Protein AF-A0A2M6WWD6-F1 (afdb_monomer_lite)

Foldseek 3Di:
DVVVVVVVVVVVVVCCCVVVVVVVVVVVVVPPPPPLPVQLQPLVSPSFLEPVSLVVLVVCQVVVNDDPSQVSVVPRGRHPVSSVSSVVRHGD

Sequence (92 aa):
MKSTFMSLLIGILLIALVGFGSYYIIKRYKISADISTATKGDINGDGKVDALDLNAVLSDISSGKYDKKADLNGDGKVDTLDLNYIISSWSQ

Radius of gyration: 26.24 Å; chains: 1; bounding box: 55×20×72 Å

Organism: NCBI:txid1974513

InterPro domains:
  IPR002105 Dockerin type I repeat [PF00404] (40-87)
  IPR016134 Dockerin domain [PS51766] (36-92)
  IPR018247 EF-Hand 1, calcium-binding site [PS00018] (42-54)
  IPR018247 EF-Hand 1, calcium-binding site [PS00018] (71-83)
  IPR036439 Dockerin domain superfamily [G3DSA:1.10.1330.10] (35-92)
  IPR036439 Dockerin domain superfamily [SSF63446] (38-88)

Secondary structure (DSSP, 8-state):
-HHHHHHHHHHHHHHHHHHHHHHHHHHH----S------TT--SSSS-BSHHHHHHHHHHHHHT---TTT--SSSS--STTTHHHHHHT-B-

pLDDT: mean 85.7, std 13.1, range [52.41, 97.94]

Structure (mmCIF, N/CA/C/O backbone):
data_AF-A0A2M6WWD6-F1
#
_entry.id   AF-A0A2M6WWD6-F1
#
loop_
_atom_site.group_PDB
_atom_site.id
_atom_site.type_symbol
_atom_site.label_atom_id
_atom_site.label_alt_id
_atom_site.label_comp_id
_atom_site.label_asym_id
_atom_site.label_entity_id
_atom_site.label_seq_id
_atom_site.pdbx_PDB_ins_code
_atom_site.Cartn_x
_atom_site.Cartn_y
_atom_site.Cartn_z
_atom_site.occupancy
_atom_site.B_iso_or_equiv
_atom_site.auth_seq_id
_atom_site.auth_comp_id
_atom_site.auth_asym_id
_atom_site.auth_atom_id
_atom_site.pdbx_PDB_model_num
ATOM 1 N N . MET A 1 1 ? 41.357 -4.696 -54.981 1.00 62.00 1 MET A N 1
ATOM 2 C CA . MET A 1 1 ? 39.875 -4.749 -54.953 1.00 62.00 1 MET A CA 1
ATOM 3 C C . MET A 1 1 ? 39.319 -5.713 -53.907 1.00 62.00 1 MET A C 1
ATOM 5 O O . MET A 1 1 ? 38.440 -5.306 -53.166 1.00 62.00 1 MET A O 1
ATOM 9 N N . LYS A 1 2 ? 39.820 -6.956 -53.788 1.00 68.62 2 LYS A N 1
ATOM 10 C CA . LYS A 1 2 ? 39.308 -7.923 -52.791 1.00 68.62 2 LYS A CA 1
ATOM 11 C C . LYS A 1 2 ? 39.600 -7.537 -51.326 1.00 68.62 2 LYS A C 1
ATOM 13 O O . LYS A 1 2 ? 38.754 -7.753 -50.470 1.00 68.62 2 LYS A O 1
ATOM 18 N N . SER A 1 3 ? 40.753 -6.927 -51.039 1.00 69.19 3 SER A N 1
ATOM 19 C CA . SER A 1 3 ? 41.158 -6.540 -49.675 1.00 69.19 3 SER A CA 1
ATOM 20 C C . SER A 1 3 ? 40.390 -5.336 -49.119 1.00 69.19 3 SER A C 1
ATOM 22 O O . SER A 1 3 ? 39.976 -5.371 -47.968 1.00 69.19 3 SER A O 1
ATOM 24 N N . THR A 1 4 ? 40.132 -4.314 -49.941 1.00 83.31 4 THR A N 1
ATOM 25 C CA . THR A 1 4 ? 39.337 -3.130 -49.566 1.00 83.31 4 THR A CA 1
ATOM 26 C C . THR A 1 4 ? 37.860 -3.453 -49.343 1.00 83.31 4 THR A C 1
ATOM 28 O O . THR A 1 4 ? 37.218 -2.871 -48.473 1.00 83.31 4 THR A O 1
ATOM 31 N N . PHE A 1 5 ? 37.320 -4.411 -50.099 1.00 83.69 5 PHE A N 1
ATOM 32 C CA . PHE A 1 5 ? 35.966 -4.920 -49.884 1.00 83.69 5 PHE A CA 1
ATOM 33 C C . PHE A 1 5 ? 35.855 -5.703 -48.565 1.00 83.69 5 PHE A C 1
ATOM 35 O O . PHE A 1 5 ? 34.921 -5.487 -47.797 1.00 83.69 5 PHE A O 1
ATOM 42 N N . MET A 1 6 ? 36.842 -6.553 -48.258 1.00 83.75 6 MET A N 1
ATOM 43 C CA . MET A 1 6 ? 36.876 -7.304 -46.997 1.00 83.75 6 MET A CA 1
ATOM 44 C C . MET A 1 6 ? 37.035 -6.395 -45.774 1.00 83.75 6 MET A C 1
ATOM 46 O O . MET A 1 6 ? 36.350 -6.600 -44.775 1.00 83.75 6 MET A O 1
ATOM 50 N N . SER A 1 7 ? 37.870 -5.354 -45.847 1.00 82.31 7 SER A N 1
ATOM 51 C CA . SER A 1 7 ? 38.020 -4.397 -44.744 1.00 82.31 7 SER A CA 1
ATOM 52 C C . SER A 1 7 ? 36.751 -3.572 -44.496 1.00 82.31 7 SER A C 1
ATOM 54 O O . SER A 1 7 ? 36.420 -3.300 -43.344 1.00 82.31 7 SER A O 1
ATOM 56 N N . LEU A 1 8 ? 36.005 -3.221 -45.552 1.00 86.06 8 LEU A N 1
ATOM 57 C CA . LEU A 1 8 ? 34.710 -2.541 -45.430 1.00 86.06 8 LEU A CA 1
ATOM 58 C C . LEU A 1 8 ? 33.657 -3.446 -44.769 1.00 86.06 8 LEU A C 1
ATOM 60 O O . LEU A 1 8 ? 32.937 -3.004 -43.875 1.00 86.06 8 LEU A O 1
ATOM 64 N N . LEU A 1 9 ? 33.601 -4.719 -45.172 1.00 86.81 9 LEU A N 1
ATOM 65 C CA . LEU A 1 9 ? 32.664 -5.697 -44.618 1.00 86.81 9 LEU A CA 1
ATOM 66 C C . LEU A 1 9 ? 32.920 -5.949 -43.125 1.00 86.81 9 LEU A C 1
ATOM 68 O O . LEU A 1 9 ? 31.979 -5.960 -42.334 1.00 86.81 9 LEU A O 1
ATOM 72 N N . ILE A 1 10 ? 34.190 -6.085 -42.733 1.00 86.06 10 ILE A N 1
ATOM 73 C CA . ILE A 1 10 ? 34.592 -6.236 -41.327 1.00 86.06 10 ILE A CA 1
ATOM 74 C C . ILE A 1 10 ? 34.199 -4.991 -40.520 1.00 86.06 10 ILE A C 1
ATOM 76 O O . ILE A 1 10 ? 33.642 -5.124 -39.434 1.00 86.06 10 ILE A O 1
ATOM 80 N N . GLY A 1 11 ? 34.416 -3.787 -41.061 1.00 84.38 11 GLY A N 1
ATOM 81 C CA . GLY A 1 11 ? 34.021 -2.538 -40.404 1.00 84.38 11 GLY A CA 1
ATOM 82 C C . GLY A 1 11 ? 32.515 -2.452 -40.130 1.00 84.38 11 GLY A C 1
ATOM 83 O O . GLY A 1 11 ? 32.108 -2.134 -39.014 1.00 84.38 11 GLY A O 1
ATOM 84 N N . ILE A 1 12 ? 31.681 -2.808 -41.112 1.00 85.44 12 ILE A N 1
ATOM 85 C CA . ILE A 1 12 ? 30.216 -2.836 -40.960 1.00 85.44 12 ILE A CA 1
ATOM 86 C C . ILE A 1 12 ? 29.793 -3.874 -39.914 1.00 85.44 12 ILE A C 1
ATOM 88 O O . ILE A 1 12 ? 28.919 -3.600 -39.092 1.00 85.44 12 ILE A O 1
ATOM 92 N N . LEU A 1 13 ? 30.432 -5.046 -39.906 1.00 85.12 13 LEU A N 1
ATOM 93 C CA . LEU A 1 13 ? 30.108 -6.122 -38.970 1.00 85.12 13 LEU A CA 1
ATOM 94 C C . LEU A 1 13 ? 30.468 -5.754 -37.522 1.00 85.12 13 LEU A C 1
ATOM 96 O O . LEU A 1 13 ? 29.712 -6.070 -36.606 1.00 85.12 13 LEU A O 1
ATOM 100 N N . LEU A 1 14 ? 31.574 -5.031 -37.315 1.00 84.12 14 LEU A N 1
ATOM 101 C CA . LEU A 1 14 ? 3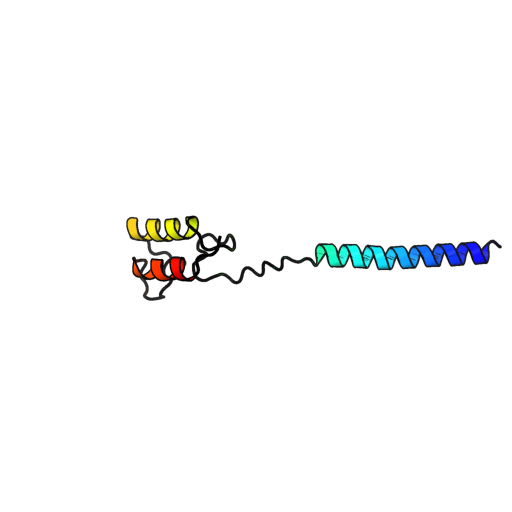1.970 -4.513 -36.002 1.00 84.12 14 LEU A CA 1
ATOM 102 C C . LEU A 1 14 ? 31.006 -3.432 -35.497 1.00 84.12 14 LEU A C 1
ATOM 104 O O . LEU A 1 14 ? 30.594 -3.477 -34.338 1.00 84.12 14 LEU A O 1
ATOM 108 N N . ILE A 1 15 ? 30.591 -2.503 -36.364 1.00 83.50 15 ILE A N 1
ATOM 109 C CA . ILE A 1 15 ? 29.591 -1.479 -36.020 1.00 83.50 15 ILE A CA 1
ATOM 110 C C . ILE A 1 15 ? 28.247 -2.135 -35.687 1.00 83.50 15 ILE A C 1
ATOM 112 O O . ILE A 1 15 ? 27.608 -1.756 -34.707 1.00 83.50 15 ILE A O 1
ATOM 116 N N . ALA A 1 16 ? 27.836 -3.147 -36.456 1.00 83.62 16 ALA A N 1
ATOM 117 C CA . ALA A 1 16 ? 26.622 -3.901 -36.182 1.00 83.62 16 ALA A CA 1
ATOM 118 C C . ALA A 1 16 ? 26.714 -4.636 -34.838 1.00 83.62 16 ALA A C 1
ATOM 120 O O . ALA A 1 16 ? 25.791 -4.524 -34.042 1.00 83.62 16 ALA A O 1
ATOM 121 N N . LEU A 1 17 ? 27.827 -5.313 -34.536 1.00 83.12 17 LEU A N 1
ATOM 122 C CA . LEU A 1 17 ? 28.017 -6.040 -33.276 1.00 83.12 17 LEU A CA 1
ATOM 123 C C . LEU A 1 17 ? 27.963 -5.107 -32.056 1.00 83.12 17 LEU A C 1
ATOM 125 O O . LEU A 1 17 ? 27.256 -5.396 -31.091 1.00 83.12 17 LEU A O 1
ATOM 129 N N . VAL A 1 18 ? 28.668 -3.972 -32.111 1.00 82.94 18 VAL A N 1
ATOM 130 C CA . VAL A 1 18 ? 28.684 -2.984 -31.021 1.00 82.94 18 VAL A CA 1
ATOM 131 C C . VAL A 1 18 ? 27.329 -2.286 -30.909 1.00 82.94 18 VAL A 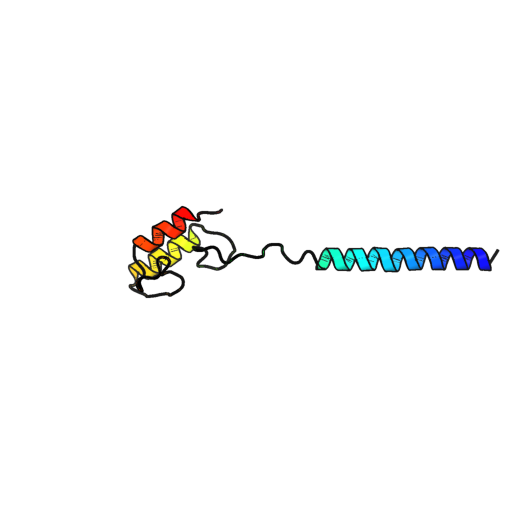C 1
ATOM 133 O O . VAL A 1 18 ? 26.793 -2.169 -29.809 1.00 82.94 18 VAL A O 1
ATOM 136 N N . GLY A 1 19 ? 26.734 -1.871 -32.029 1.00 81.94 19 GLY A N 1
ATOM 137 C CA . GLY A 1 19 ? 25.455 -1.162 -32.068 1.00 81.94 19 GLY A CA 1
ATOM 138 C C . GLY A 1 19 ? 24.273 -2.025 -31.626 1.00 81.94 19 GLY A C 1
ATOM 139 O O . GLY A 1 19 ? 23.524 -1.622 -30.737 1.00 81.94 19 GLY A O 1
ATOM 140 N N . PHE A 1 20 ? 24.131 -3.237 -32.176 1.00 82.94 20 PHE A N 1
ATOM 141 C CA . PHE A 1 20 ? 23.108 -4.190 -31.737 1.00 82.94 20 PHE A CA 1
ATOM 142 C C . PHE A 1 20 ? 23.363 -4.659 -30.307 1.00 82.94 20 PHE A C 1
ATOM 144 O O . PHE A 1 20 ? 22.424 -4.683 -29.518 1.00 82.94 20 PHE A O 1
ATOM 151 N N . GLY A 1 21 ? 24.606 -4.993 -29.946 1.00 77.44 21 GLY A N 1
ATOM 152 C CA . GLY A 1 21 ? 24.946 -5.411 -28.585 1.00 77.44 21 GLY A CA 1
ATOM 153 C C . GLY A 1 21 ? 24.540 -4.357 -27.556 1.00 77.44 21 GLY A C 1
ATOM 154 O O . GLY A 1 21 ? 23.781 -4.653 -26.636 1.00 77.44 21 GLY A O 1
ATOM 155 N N . SER A 1 22 ? 24.941 -3.103 -27.776 1.00 78.12 22 SER A N 1
ATOM 156 C CA . SER A 1 22 ? 24.594 -1.970 -26.907 1.00 78.12 22 SER A CA 1
ATOM 157 C C . SER A 1 22 ? 23.087 -1.695 -26.889 1.00 78.12 22 SER A C 1
ATOM 159 O O . SER A 1 22 ? 22.519 -1.468 -25.825 1.00 78.12 22 SER A O 1
ATOM 161 N N . TYR A 1 23 ? 22.411 -1.774 -28.040 1.00 82.12 23 TYR A N 1
ATOM 162 C CA . TYR A 1 23 ? 20.957 -1.613 -28.141 1.00 82.12 23 TYR A CA 1
ATOM 163 C C . TYR A 1 23 ? 20.191 -2.687 -27.351 1.00 82.12 23 TYR A C 1
ATOM 165 O O . TYR A 1 23 ? 19.263 -2.367 -26.606 1.00 82.12 23 TYR A O 1
ATOM 173 N N . TYR A 1 24 ? 20.590 -3.957 -27.469 1.00 80.75 24 TYR A N 1
ATOM 174 C CA . TYR A 1 24 ? 19.971 -5.069 -26.742 1.00 80.75 24 TYR A CA 1
ATOM 175 C C . TYR A 1 24 ? 20.261 -5.019 -25.241 1.00 80.75 24 TYR A C 1
ATOM 177 O O . TYR A 1 24 ? 19.372 -5.333 -24.446 1.00 80.75 24 TYR A O 1
ATOM 185 N N . ILE A 1 25 ? 21.461 -4.578 -24.855 1.00 74.81 25 ILE A N 1
ATOM 186 C CA . ILE A 1 25 ? 21.819 -4.310 -23.461 1.00 74.81 25 ILE A CA 1
ATOM 187 C C . ILE A 1 25 ? 20.919 -3.191 -22.923 1.00 74.81 25 ILE A C 1
ATOM 189 O O . ILE A 1 25 ? 20.144 -3.448 -22.013 1.00 74.81 25 ILE A O 1
ATOM 193 N N . ILE A 1 26 ? 20.885 -2.000 -23.525 1.00 70.44 26 ILE A N 1
ATOM 194 C CA . ILE A 1 26 ? 20.074 -0.866 -23.033 1.00 70.44 26 ILE A CA 1
ATOM 195 C C . ILE A 1 26 ? 18.573 -1.199 -23.001 1.00 70.44 26 ILE A C 1
ATOM 197 O O . ILE A 1 26 ? 17.876 -0.813 -22.066 1.00 70.44 26 ILE A O 1
ATOM 201 N N . LYS A 1 27 ? 18.053 -1.962 -23.971 1.00 73.19 27 LYS A N 1
ATOM 202 C CA . LYS A 1 27 ? 16.644 -2.391 -23.977 1.00 73.19 27 LYS A CA 1
ATOM 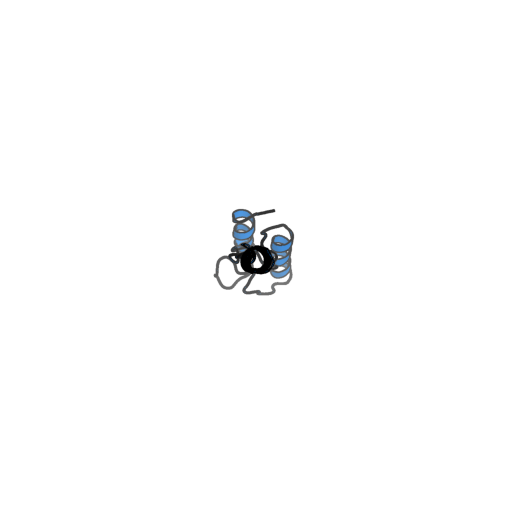203 C C . LYS A 1 27 ? 16.312 -3.368 -22.841 1.00 73.19 27 LYS A C 1
ATOM 205 O O . LYS A 1 27 ? 15.193 -3.321 -22.344 1.00 73.19 27 LYS A O 1
ATOM 210 N N . ARG A 1 28 ? 17.253 -4.227 -22.421 1.00 65.56 28 ARG A N 1
ATOM 211 C CA . ARG A 1 28 ? 17.094 -5.097 -21.236 1.00 65.56 28 ARG A CA 1
ATOM 212 C C . ARG A 1 28 ? 17.394 -4.379 -19.919 1.00 65.56 28 ARG A C 1
ATOM 214 O O . ARG A 1 28 ? 16.769 -4.694 -18.917 1.00 65.56 2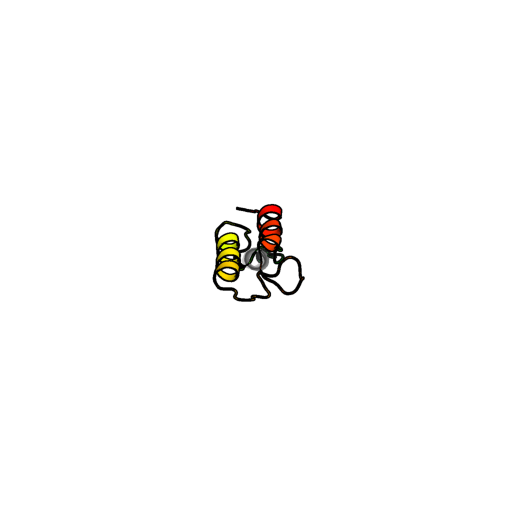8 ARG A O 1
ATOM 221 N N . TYR A 1 29 ? 18.307 -3.408 -19.941 1.00 58.19 29 TYR A N 1
ATOM 222 C CA . TYR A 1 29 ? 18.647 -2.521 -18.826 1.00 58.19 29 TYR A CA 1
ATOM 223 C C . TYR A 1 29 ? 17.725 -1.299 -18.711 1.00 58.19 29 TYR A C 1
ATOM 225 O O . TYR A 1 29 ? 17.894 -0.509 -17.786 1.00 58.19 29 TYR A O 1
ATOM 233 N N . LYS A 1 30 ? 16.646 -1.217 -19.509 1.00 54.03 30 LYS A N 1
ATOM 234 C CA . LYS A 1 30 ? 15.345 -0.725 -19.021 1.00 54.03 30 LYS A CA 1
ATOM 235 C C . LYS A 1 30 ? 14.837 -1.680 -17.932 1.00 54.03 30 LYS A C 1
ATOM 237 O O . LYS A 1 30 ? 13.761 -2.259 -18.027 1.00 54.03 30 LYS A O 1
ATOM 242 N N . ILE A 1 31 ? 15.669 -1.875 -16.917 1.00 57.00 31 ILE A N 1
ATOM 243 C CA . ILE A 1 31 ? 15.297 -2.328 -15.600 1.00 57.00 31 ILE A CA 1
ATOM 244 C C . ILE A 1 31 ? 14.375 -1.222 -15.128 1.00 57.00 31 ILE A C 1
ATOM 246 O O . ILE A 1 31 ? 14.817 -0.117 -14.822 1.00 57.00 31 ILE A O 1
ATOM 250 N N . SER A 1 32 ? 13.088 -1.495 -15.299 1.00 58.53 32 SER A N 1
ATOM 251 C CA . SER A 1 32 ? 11.999 -1.090 -14.435 1.00 58.53 32 SER A CA 1
ATOM 252 C C . SER A 1 32 ? 12.416 -0.003 -13.454 1.00 58.53 32 SER A C 1
ATOM 254 O O . SER A 1 32 ? 12.805 -0.279 -12.326 1.00 58.53 32 SER A O 1
ATOM 256 N N . ALA A 1 33 ? 12.323 1.246 -13.899 1.00 52.41 33 ALA A N 1
ATOM 257 C CA . ALA A 1 33 ? 12.284 2.379 -12.991 1.00 52.41 33 ALA A CA 1
ATOM 258 C C . ALA A 1 33 ? 10.971 2.403 -12.182 1.00 52.41 33 ALA A C 1
ATOM 260 O O . ALA A 1 33 ? 10.722 3.377 -11.494 1.00 52.41 33 ALA A O 1
ATOM 261 N N . ASP A 1 34 ? 10.186 1.320 -12.182 1.00 56.09 34 ASP A N 1
ATOM 262 C CA . ASP A 1 34 ? 9.537 0.856 -10.959 1.00 56.09 34 ASP A CA 1
ATOM 263 C C . ASP A 1 34 ? 10.604 0.266 -10.030 1.00 56.09 34 ASP A C 1
ATOM 265 O O . ASP A 1 34 ? 10.611 -0.916 -9.681 1.00 56.09 34 ASP A O 1
ATOM 269 N N . ILE A 1 35 ? 11.500 1.129 -9.551 1.00 55.84 35 ILE A N 1
ATOM 270 C CA . ILE A 1 35 ? 11.835 1.025 -8.140 1.00 55.84 35 ILE A CA 1
ATOM 271 C C . ILE A 1 35 ? 10.514 1.411 -7.476 1.00 55.84 35 ILE A C 1
ATOM 273 O O . ILE A 1 35 ? 10.288 2.590 -7.217 1.00 55.84 35 ILE A O 1
ATOM 277 N N . SER A 1 36 ? 9.604 0.441 -7.315 1.00 56.16 36 SER A N 1
ATOM 278 C CA . SER A 1 36 ? 8.468 0.587 -6.417 1.00 56.16 36 SER A CA 1
ATOM 279 C C . SER A 1 36 ? 9.112 0.784 -5.056 1.00 56.16 36 SER A C 1
ATOM 281 O O . SER A 1 36 ? 9.517 -0.154 -4.365 1.00 56.16 36 SER A O 1
ATOM 283 N N . THR A 1 37 ? 9.388 2.044 -4.736 1.00 57.94 37 THR A N 1
ATOM 284 C CA . THR A 1 37 ? 9.628 2.452 -3.372 1.00 57.94 37 THR A CA 1
ATOM 285 C C . THR A 1 37 ? 8.356 2.026 -2.686 1.00 57.94 37 THR A C 1
ATOM 287 O O . THR A 1 37 ? 7.323 2.612 -2.997 1.00 57.94 37 THR A O 1
ATOM 290 N N . ALA A 1 38 ? 8.426 0.961 -1.879 1.00 64.25 38 ALA A N 1
ATOM 291 C CA . ALA A 1 38 ? 7.287 0.443 -1.138 1.00 64.25 38 ALA A CA 1
ATOM 292 C C . ALA A 1 38 ? 6.598 1.640 -0.483 1.00 64.25 38 ALA A C 1
ATOM 294 O O . ALA A 1 38 ? 7.122 2.229 0.470 1.00 64.25 38 ALA A O 1
ATOM 295 N N . THR A 1 39 ? 5.516 2.095 -1.110 1.00 80.38 39 THR A N 1
ATOM 296 C CA . THR A 1 39 ? 4.904 3.357 -0.733 1.00 80.38 39 THR A CA 1
ATOM 297 C C . THR A 1 39 ? 4.123 3.029 0.508 1.00 80.38 39 THR A C 1
ATOM 299 O O . THR A 1 39 ? 3.433 2.016 0.575 1.00 80.38 39 THR A O 1
ATOM 302 N N . LYS A 1 40 ? 4.289 3.834 1.551 1.00 87.12 40 LYS A N 1
ATOM 303 C CA . LYS A 1 40 ? 3.541 3.613 2.778 1.00 87.12 40 LYS A CA 1
ATOM 304 C C . LYS A 1 40 ? 2.049 3.727 2.446 1.00 87.12 40 LYS A C 1
ATOM 306 O O . LYS A 1 40 ? 1.588 4.822 2.126 1.00 87.12 40 LYS A O 1
ATOM 311 N N . GLY A 1 41 ? 1.347 2.597 2.495 1.00 92.06 41 GLY A N 1
ATOM 312 C CA . GLY A 1 41 ? -0.041 2.462 2.056 1.00 92.06 41 GLY A CA 1
ATOM 313 C C . GLY A 1 41 ? -0.265 1.549 0.843 1.00 92.06 41 GLY A C 1
ATOM 314 O O . GLY A 1 41 ? -1.411 1.217 0.594 1.00 92.06 41 GLY A O 1
ATOM 315 N N . ASP A 1 42 ? 0.782 1.105 0.141 1.00 94.31 42 ASP A N 1
ATOM 316 C CA . ASP A 1 42 ? 0.709 0.044 -0.879 1.00 94.31 42 ASP A CA 1
ATOM 317 C C . ASP A 1 42 ? 0.750 -1.316 -0.161 1.00 94.31 42 ASP A C 1
ATOM 319 O O . ASP A 1 42 ? 1.810 -1.873 0.154 1.00 94.31 42 ASP A O 1
ATOM 323 N N . ILE A 1 43 ? -0.428 -1.794 0.227 1.00 94.12 43 ILE A N 1
ATOM 324 C CA . ILE A 1 43 ? -0.619 -3.000 1.034 1.00 94.12 43 ILE A CA 1
ATOM 325 C C . ILE A 1 43 ? -0.507 -4.246 0.155 1.00 94.12 43 ILE A C 1
ATOM 327 O O . ILE A 1 43 ? 0.032 -5.278 0.593 1.00 94.12 43 ILE A O 1
ATOM 331 N N . ASN A 1 44 ? -1.022 -4.158 -1.074 1.00 92.81 44 ASN A N 1
ATOM 332 C CA . ASN A 1 44 ? -1.088 -5.274 -2.011 1.00 92.81 44 ASN A CA 1
ATOM 333 C C . ASN A 1 44 ? 0.219 -5.462 -2.827 1.00 92.81 44 ASN A C 1
ATOM 335 O O . ASN A 1 44 ? 0.468 -6.569 -3.317 1.00 92.81 44 ASN A O 1
ATOM 339 N N . GLY A 1 45 ? 1.092 -4.450 -2.868 1.00 90.56 45 GLY A N 1
ATOM 340 C CA . GLY A 1 45 ? 2.405 -4.457 -3.513 1.00 90.56 45 GLY A CA 1
ATOM 341 C C . GLY A 1 45 ? 2.382 -4.217 -5.024 1.00 90.56 45 GLY A C 1
ATOM 342 O O . GLY A 1 45 ? 3.320 -4.650 -5.704 1.00 90.56 45 GLY A O 1
ATOM 343 N N . ASP A 1 46 ? 1.326 -3.612 -5.568 1.00 90.31 46 ASP A N 1
ATOM 344 C CA . ASP A 1 46 ? 1.159 -3.380 -7.007 1.00 90.31 46 ASP A CA 1
ATOM 345 C C . ASP A 1 46 ? 1.781 -2.063 -7.506 1.00 90.31 46 ASP A C 1
ATOM 347 O O . ASP A 1 46 ? 1.803 -1.806 -8.715 1.00 90.31 46 ASP A O 1
ATOM 351 N N . GLY A 1 47 ? 2.366 -1.276 -6.595 1.00 88.94 47 GLY A N 1
ATOM 352 C CA . GLY A 1 47 ? 3.021 -0.006 -6.891 1.00 88.94 47 GLY A CA 1
ATOM 353 C C . GLY A 1 47 ? 2.087 1.203 -6.862 1.00 88.94 47 GLY A C 1
ATOM 354 O O . GLY A 1 47 ? 2.533 2.310 -7.180 1.00 88.94 47 GLY A O 1
ATOM 355 N N . LYS A 1 48 ? 0.820 1.021 -6.485 1.00 90.88 48 LYS A N 1
ATOM 356 C CA . LYS A 1 48 ? -0.181 2.079 -6.335 1.00 90.88 48 LYS A CA 1
ATOM 357 C C . LYS A 1 48 ? -0.714 2.098 -4.908 1.00 90.88 48 LYS A C 1
ATOM 359 O O . LYS A 1 48 ? -0.463 1.195 -4.122 1.00 90.88 48 LYS A O 1
ATOM 364 N N . VAL A 1 49 ? -1.390 3.185 -4.552 1.00 93.56 49 VAL A N 1
ATOM 365 C CA . VAL A 1 49 ? -2.137 3.281 -3.296 1.00 93.56 49 VAL A CA 1
ATOM 366 C C . VAL A 1 49 ? -3.562 3.642 -3.655 1.00 93.56 49 VAL A C 1
ATOM 368 O O . VAL A 1 49 ? -3.879 4.815 -3.882 1.00 93.56 49 VAL A O 1
ATOM 371 N N . AS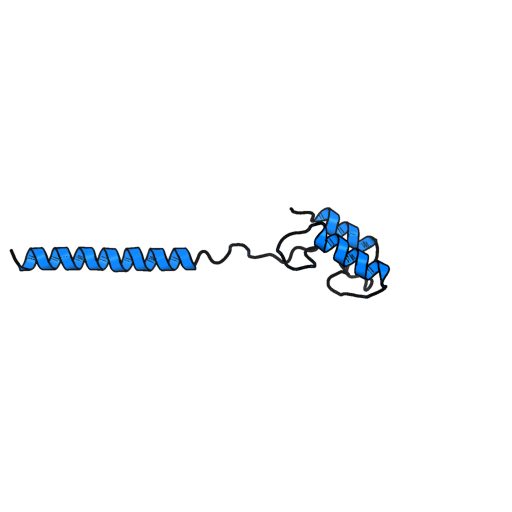P A 1 50 ? -4.415 2.628 -3.735 1.00 95.94 50 ASP A N 1
ATOM 372 C CA . ASP A 1 50 ? -5.769 2.779 -4.248 1.00 95.94 50 ASP A CA 1
ATOM 373 C C . ASP A 1 50 ? -6.838 2.074 -3.390 1.00 95.94 50 ASP A C 1
ATOM 375 O O . ASP A 1 50 ? -6.675 1.789 -2.198 1.00 95.94 50 ASP A O 1
ATOM 379 N N . ALA A 1 51 ? -8.017 1.861 -3.980 1.00 96.75 51 ALA A N 1
ATOM 380 C CA . ALA A 1 51 ? -9.149 1.251 -3.297 1.00 96.75 51 ALA A CA 1
ATOM 381 C C . ALA A 1 51 ? -8.894 -0.206 -2.872 1.00 96.75 51 ALA A C 1
ATOM 383 O O . ALA A 1 51 ? -9.551 -0.686 -1.944 1.00 96.75 51 ALA A O 1
ATOM 384 N N . LEU A 1 52 ? -7.977 -0.920 -3.529 1.00 96.62 52 LEU A N 1
ATOM 385 C CA . LEU A 1 52 ? -7.595 -2.277 -3.149 1.00 96.62 52 LEU A CA 1
ATOM 386 C C . LEU A 1 52 ? -6.839 -2.274 -1.819 1.00 96.62 52 LEU A C 1
ATOM 388 O O . LEU A 1 52 ? -7.137 -3.105 -0.958 1.00 96.62 52 LEU A O 1
ATOM 392 N N . ASP A 1 53 ? -5.949 -1.307 -1.610 1.00 96.75 53 ASP A N 1
ATOM 393 C CA . ASP A 1 53 ? -5.223 -1.140 -0.349 1.00 96.75 53 ASP A CA 1
ATOM 394 C C . ASP A 1 53 ? -6.146 -0.698 0.781 1.00 96.75 53 ASP A C 1
ATOM 396 O O . ASP A 1 53 ? -6.115 -1.258 1.880 1.00 96.75 53 ASP A O 1
ATOM 400 N N . LEU A 1 54 ? -7.045 0.247 0.487 1.00 96.88 54 LEU A N 1
ATOM 401 C CA . LEU A 1 54 ? -8.073 0.677 1.432 1.00 96.88 54 LEU A CA 1
ATOM 402 C C . LEU A 1 54 ? -8.934 -0.506 1.903 1.00 96.88 54 LEU A C 1
ATOM 404 O O . LEU A 1 54 ? -9.177 -0.668 3.101 1.00 96.88 54 LEU A O 1
ATOM 408 N N . ASN A 1 55 ? -9.380 -1.347 0.967 1.00 97.50 55 ASN A N 1
ATOM 409 C CA . ASN A 1 55 ? -10.186 -2.526 1.280 1.00 97.50 55 ASN A CA 1
ATOM 410 C C . ASN A 1 55 ? -9.411 -3.560 2.106 1.00 97.50 55 ASN A C 1
ATOM 412 O O . ASN A 1 55 ? -10.007 -4.203 2.973 1.00 97.50 55 ASN A O 1
ATOM 416 N N . ALA A 1 56 ? -8.104 -3.709 1.873 1.00 96.75 56 ALA A N 1
ATOM 417 C CA . ALA A 1 56 ? -7.263 -4.602 2.662 1.00 96.75 56 ALA A CA 1
ATOM 418 C C . ALA A 1 56 ? -7.223 -4.169 4.138 1.00 96.75 56 ALA A C 1
ATOM 420 O O . ALA A 1 56 ? -7.517 -4.981 5.017 1.00 96.75 56 ALA A O 1
ATOM 421 N N . VAL A 1 57 ? -6.979 -2.879 4.408 1.00 97.38 57 VAL A N 1
ATOM 422 C CA . VAL A 1 57 ? -6.981 -2.346 5.783 1.00 97.38 57 VAL A CA 1
ATOM 423 C C . VAL A 1 57 ? -8.370 -2.474 6.421 1.00 97.38 57 VAL A C 1
ATOM 425 O O . VAL A 1 57 ? -8.491 -2.968 7.539 1.00 97.38 57 VAL A O 1
ATOM 428 N N . LEU A 1 58 ? -9.447 -2.122 5.708 1.00 97.94 58 LEU A N 1
ATOM 429 C CA . LEU A 1 58 ? -10.820 -2.248 6.225 1.00 97.94 58 LEU A CA 1
ATOM 430 C C . LEU A 1 58 ? -11.207 -3.694 6.573 1.00 97.94 58 LEU A C 1
ATOM 432 O O . LEU A 1 58 ? -11.943 -3.919 7.539 1.00 97.94 58 LEU A O 1
ATOM 436 N N . SER A 1 59 ? -10.723 -4.672 5.805 1.00 97.75 59 SER A N 1
ATOM 437 C CA . SER A 1 59 ? -10.940 -6.094 6.087 1.00 97.75 59 SER A CA 1
ATOM 438 C C . SER A 1 59 ? -10.253 -6.521 7.387 1.00 97.75 59 SER A C 1
ATOM 440 O O . SER A 1 59 ? -10.847 -7.240 8.198 1.00 97.75 59 SER A O 1
ATOM 442 N N . ASP A 1 60 ? -9.022 -6.066 7.615 1.00 97.38 60 ASP A N 1
ATOM 443 C CA . ASP A 1 60 ? -8.278 -6.367 8.840 1.00 97.38 60 ASP A CA 1
ATOM 444 C C . ASP A 1 60 ? -8.922 -5.697 10.068 1.00 97.38 60 ASP A C 1
ATOM 446 O O . ASP A 1 60 ? -9.163 -6.378 11.067 1.00 97.38 60 ASP A O 1
ATOM 450 N N . ILE A 1 61 ? -9.371 -4.437 9.947 1.00 97.31 61 ILE A N 1
ATOM 451 C CA . ILE A 1 61 ? -10.175 -3.751 10.979 1.00 97.31 61 ILE A CA 1
ATOM 452 C C . ILE A 1 61 ? -11.447 -4.549 11.301 1.00 97.31 61 ILE A C 1
ATOM 454 O O . ILE A 1 61 ? -11.740 -4.829 12.463 1.00 97.31 61 ILE A O 1
ATOM 458 N N . SER A 1 62 ? -12.211 -4.936 10.275 1.00 97.50 62 SER A N 1
ATOM 459 C CA . SER A 1 62 ? -13.516 -5.594 10.449 1.00 97.50 62 SER A CA 1
ATOM 460 C C . SER A 1 62 ? -13.402 -7.000 11.040 1.00 97.50 62 SER A C 1
ATOM 462 O O . SER A 1 62 ? -14.294 -7.448 11.759 1.00 97.50 62 SER A O 1
ATOM 464 N N . SER A 1 63 ? -12.312 -7.706 10.736 1.00 96.88 63 SER A N 1
ATOM 465 C CA . SER A 1 63 ? -12.037 -9.041 11.275 1.00 96.88 63 SER A CA 1
ATOM 466 C C . SER A 1 63 ? -11.305 -9.016 12.620 1.00 96.88 63 SER A C 1
ATOM 468 O O . SER A 1 63 ? -11.196 -10.059 13.266 1.00 96.88 63 SER A O 1
ATOM 470 N N . GLY A 1 64 ? -10.800 -7.854 13.049 1.00 94.38 64 GLY A N 1
ATOM 471 C CA . GLY A 1 64 ? -9.904 -7.734 14.200 1.00 94.38 64 GLY A CA 1
ATOM 472 C C . GLY A 1 64 ? -8.551 -8.422 13.980 1.00 94.38 64 GLY A C 1
ATOM 473 O O . GLY A 1 64 ? -7.852 -8.735 14.947 1.00 94.38 64 GLY A O 1
ATOM 474 N N . LYS A 1 65 ? -8.192 -8.707 12.722 1.00 95.81 65 LYS A N 1
ATOM 475 C CA . LYS A 1 65 ? -6.908 -9.303 12.357 1.00 95.81 65 LYS A CA 1
ATOM 476 C C . LYS A 1 65 ? -5.829 -8.232 12.447 1.00 95.81 65 LYS A C 1
ATOM 478 O O . LYS A 1 65 ? -5.929 -7.182 11.828 1.00 95.81 65 LYS A O 1
ATOM 483 N N . TYR A 1 66 ? -4.756 -8.540 13.166 1.00 96.62 66 TYR A N 1
ATOM 484 C CA . TYR A 1 66 ? -3.536 -7.749 13.084 1.00 96.62 66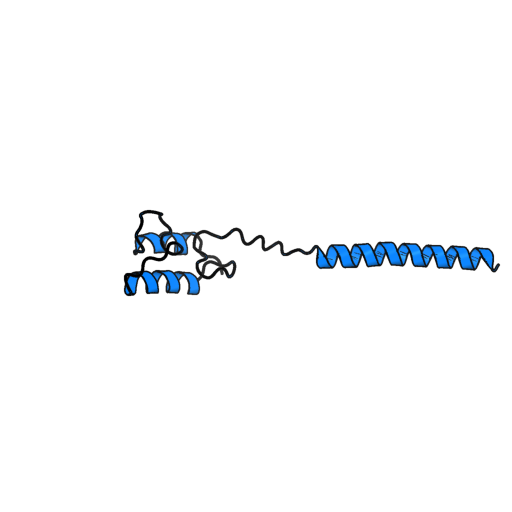 TYR A CA 1
ATOM 485 C C . TYR A 1 66 ? -2.714 -8.188 11.870 1.00 96.62 66 TYR A C 1
ATOM 487 O O . TYR A 1 66 ? -2.350 -9.362 11.740 1.00 96.62 66 TYR A O 1
ATOM 495 N N . ASP A 1 67 ? -2.388 -7.227 11.014 1.00 95.44 67 ASP A N 1
ATOM 496 C CA . ASP A 1 67 ? -1.423 -7.373 9.935 1.00 95.44 67 ASP A CA 1
ATOM 497 C C . ASP A 1 67 ? -0.421 -6.228 10.018 1.00 95.44 67 ASP A C 1
ATOM 499 O O . ASP A 1 67 ? -0.780 -5.053 9.984 1.00 95.44 67 ASP A O 1
ATOM 503 N N . LYS A 1 68 ? 0.864 -6.574 10.093 1.00 95.75 68 LYS A N 1
ATOM 504 C CA . LYS A 1 68 ? 1.944 -5.590 10.176 1.00 95.75 68 LYS A CA 1
ATOM 505 C C . LYS A 1 68 ? 1.980 -4.659 8.958 1.00 95.75 68 LYS A C 1
ATOM 507 O O . LYS A 1 68 ? 2.525 -3.567 9.053 1.00 95.75 68 LYS A O 1
ATOM 512 N N . LYS A 1 69 ? 1.461 -5.090 7.804 1.00 94.56 69 LYS A N 1
ATOM 513 C CA . LYS A 1 69 ? 1.370 -4.223 6.624 1.00 94.56 69 LYS A CA 1
ATOM 514 C C . LYS A 1 69 ? 0.294 -3.148 6.781 1.00 94.56 69 LYS A C 1
ATOM 516 O O . LYS A 1 69 ? 0.466 -2.070 6.227 1.00 94.56 69 LYS A O 1
ATOM 521 N N . ALA A 1 70 ? -0.775 -3.452 7.517 1.00 95.88 70 ALA A N 1
ATOM 522 C CA . ALA A 1 70 ? -1.914 -2.567 7.731 1.00 95.88 70 ALA A CA 1
ATOM 523 C C . ALA A 1 70 ? -1.767 -1.662 8.971 1.00 95.88 70 ALA A C 1
ATOM 525 O O . ALA A 1 70 ? -2.458 -0.653 9.036 1.00 95.88 70 ALA A O 1
ATOM 526 N N . ASP A 1 71 ? -0.858 -1.979 9.905 1.00 97.31 71 ASP A N 1
ATOM 527 C CA . ASP A 1 71 ? -0.418 -1.087 10.997 1.00 97.31 71 ASP A CA 1
ATOM 528 C C . ASP A 1 71 ? 0.513 -0.003 10.427 1.00 97.31 71 ASP A C 1
ATOM 530 O O . ASP A 1 71 ? 1.748 -0.104 10.415 1.00 97.31 71 ASP A O 1
ATOM 534 N N . LEU A 1 72 ? -0.104 1.017 9.839 1.00 95.62 72 LEU A N 1
ATOM 535 C CA . LEU A 1 72 ? 0.582 2.087 9.133 1.00 95.62 72 LEU A CA 1
ATOM 536 C C . LEU A 1 72 ? 1.079 3.150 10.112 1.00 95.62 72 LEU A C 1
ATOM 538 O O . LEU A 1 72 ? 2.094 3.794 9.833 1.00 95.62 72 LEU A O 1
ATOM 542 N N . ASN A 1 73 ? 0.436 3.352 11.258 1.00 95.62 73 ASN A N 1
ATOM 543 C CA . ASN A 1 73 ? 0.917 4.310 12.255 1.00 95.62 73 ASN A CA 1
ATOM 544 C C . ASN A 1 73 ? 2.031 3.733 13.169 1.00 95.62 73 ASN A C 1
ATOM 546 O O . ASN A 1 73 ? 2.807 4.513 13.732 1.00 95.62 73 ASN A O 1
ATOM 550 N N . GLY A 1 74 ? 2.188 2.405 13.222 1.00 96.06 74 GLY A N 1
ATOM 551 C CA . GLY A 1 74 ? 3.197 1.686 13.999 1.00 96.06 74 GLY A CA 1
ATOM 552 C C . GLY A 1 74 ? 2.865 1.542 15.487 1.00 96.06 74 GLY A C 1
ATOM 553 O O . GLY A 1 74 ? 3.792 1.396 16.292 1.00 96.06 74 GLY A O 1
ATOM 554 N N . ASP A 1 75 ? 1.593 1.643 15.875 1.00 97.50 75 ASP A N 1
ATOM 555 C CA . ASP A 1 75 ? 1.148 1.606 17.273 1.00 97.50 75 ASP A CA 1
ATOM 556 C C . ASP A 1 75 ? 0.811 0.194 17.788 1.00 97.50 75 ASP A C 1
ATOM 558 O O . ASP A 1 75 ? 0.508 0.012 18.976 1.00 97.50 75 ASP A O 1
ATOM 562 N N . GLY A 1 76 ? 0.931 -0.816 16.922 1.00 97.25 76 GLY A N 1
ATOM 563 C CA . GLY A 1 76 ? 0.650 -2.211 17.237 1.00 97.25 76 GLY A CA 1
ATOM 564 C C . GLY A 1 76 ? -0.822 -2.596 17.091 1.00 97.25 76 GLY A C 1
ATOM 565 O O . GLY A 1 76 ? -1.212 -3.666 17.575 1.00 97.25 76 GLY A O 1
ATOM 566 N N . LYS A 1 77 ? -1.646 -1.759 16.457 1.00 97.25 77 LYS A N 1
ATOM 567 C CA . LYS A 1 77 ? -3.043 -2.042 16.119 1.00 97.25 77 LYS A CA 1
ATOM 568 C C . LYS A 1 77 ? -3.287 -1.787 14.635 1.00 97.25 77 LYS A C 1
ATOM 570 O O . LYS A 1 77 ? -2.517 -1.121 13.966 1.00 97.25 77 LYS A O 1
ATOM 575 N N . VAL A 1 78 ? -4.367 -2.380 14.134 1.00 97.81 78 VAL A N 1
ATOM 576 C CA . VAL A 1 78 ? -4.934 -2.034 12.831 1.00 97.81 78 VAL A CA 1
ATOM 577 C C . VAL A 1 78 ? -6.309 -1.450 13.107 1.00 97.81 78 VAL A C 1
ATOM 579 O O . VAL A 1 78 ? -7.228 -2.177 13.501 1.00 97.81 78 VAL A O 1
ATOM 582 N N . ASP A 1 79 ? -6.438 -0.136 12.983 1.00 97.75 79 ASP A N 1
ATOM 583 C CA . ASP A 1 79 ? -7.673 0.587 13.252 1.00 97.75 79 ASP A CA 1
ATOM 584 C C . ASP A 1 79 ? -7.898 1.756 12.278 1.00 97.75 79 ASP A C 1
ATOM 586 O O . ASP A 1 79 ? -7.226 1.926 11.261 1.00 97.75 79 ASP A O 1
ATOM 590 N N . THR A 1 80 ? -8.933 2.554 12.532 1.00 96.94 80 THR A N 1
ATOM 591 C CA . THR A 1 80 ? -9.312 3.653 11.635 1.00 96.94 80 THR A CA 1
ATOM 592 C C . THR A 1 80 ? -8.230 4.725 11.473 1.00 96.94 80 THR A C 1
ATOM 594 O O . THR A 1 80 ? -8.300 5.501 10.520 1.00 96.94 80 THR A O 1
ATOM 597 N N . LEU A 1 81 ? -7.243 4.799 12.374 1.00 97.00 81 LEU A N 1
ATOM 598 C CA . LEU A 1 81 ? -6.126 5.736 12.269 1.00 97.00 81 LEU A CA 1
ATOM 599 C C . LEU A 1 81 ? -5.189 5.383 11.110 1.00 97.00 81 LEU A C 1
ATOM 601 O O . LEU A 1 81 ? -4.628 6.299 10.502 1.00 97.00 81 LEU A O 1
ATOM 605 N N . ASP A 1 82 ? -5.074 4.101 10.756 1.00 97.31 82 ASP A N 1
ATOM 606 C CA . ASP A 1 82 ? -4.244 3.635 9.642 1.00 97.31 82 ASP A CA 1
ATOM 607 C C . ASP A 1 82 ? -4.783 4.100 8.286 1.00 97.31 82 ASP A C 1
ATOM 609 O O . ASP A 1 82 ? -4.018 4.429 7.378 1.00 97.31 82 ASP A O 1
ATOM 613 N N . LEU A 1 83 ? -6.107 4.250 8.166 1.00 96.12 83 LEU A N 1
ATOM 614 C CA . LEU A 1 83 ? -6.768 4.706 6.937 1.00 96.12 83 LEU A CA 1
ATOM 615 C C . LEU A 1 83 ? -6.300 6.102 6.493 1.00 96.12 83 LEU A C 1
ATOM 617 O O . LEU A 1 83 ? -6.286 6.398 5.296 1.00 96.12 83 LEU A O 1
ATOM 621 N N . ASN A 1 84 ? -5.864 6.951 7.431 1.00 95.00 84 ASN A N 1
ATOM 622 C CA . ASN A 1 84 ? -5.320 8.274 7.111 1.00 95.00 84 ASN A CA 1
ATOM 623 C C . ASN A 1 84 ? -4.073 8.184 6.222 1.00 95.00 84 ASN A C 1
ATOM 625 O O . ASN A 1 84 ? -3.861 9.052 5.375 1.00 95.00 84 ASN A O 1
ATOM 629 N N . TYR A 1 85 ? -3.266 7.132 6.384 1.00 93.12 85 TYR A N 1
ATOM 630 C CA . TYR A 1 85 ? -2.049 6.939 5.600 1.00 93.12 85 TYR A CA 1
ATOM 631 C C . TYR A 1 85 ? -2.367 6.524 4.162 1.00 93.12 85 TYR A C 1
ATOM 633 O O . TYR A 1 85 ? -1.742 7.053 3.244 1.00 93.12 85 TYR A O 1
ATOM 641 N N . ILE A 1 86 ? -3.388 5.684 3.955 1.00 94.25 86 ILE A N 1
ATOM 642 C CA . ILE A 1 86 ? -3.889 5.330 2.615 1.00 94.25 86 ILE A CA 1
ATOM 643 C C . ILE A 1 86 ? -4.347 6.587 1.871 1.00 94.25 86 ILE A C 1
ATOM 645 O O . ILE A 1 86 ? -3.913 6.855 0.755 1.00 94.25 86 ILE A O 1
ATOM 649 N N . ILE A 1 87 ? -5.177 7.408 2.519 1.00 92.31 87 ILE A N 1
ATOM 650 C CA . ILE A 1 87 ? -5.714 8.632 1.911 1.00 92.31 87 ILE A CA 1
ATOM 651 C C . ILE A 1 87 ? -4.593 9.642 1.625 1.00 92.31 87 ILE A C 1
ATOM 653 O O . ILE A 1 87 ? -4.608 10.298 0.585 1.00 92.31 87 ILE A O 1
ATOM 657 N N . SER A 1 88 ? -3.606 9.763 2.519 1.00 91.75 88 SER A N 1
ATOM 658 C CA . SER A 1 88 ? -2.488 10.699 2.340 1.00 91.75 88 SER A CA 1
ATOM 659 C C . SER A 1 88 ? -1.545 10.327 1.193 1.00 91.75 88 SER A C 1
ATOM 661 O O . SER A 1 88 ? -0.917 11.214 0.616 1.00 91.75 88 SER A O 1
ATOM 663 N N . SER A 1 89 ? -1.459 9.036 0.868 1.00 90.38 89 SER A N 1
ATOM 664 C CA . SER A 1 89 ? -0.559 8.492 -0.151 1.00 90.38 89 SER A CA 1
ATOM 665 C C . SER A 1 89 ? -1.276 8.135 -1.456 1.00 90.38 89 SER A C 1
ATOM 667 O O . SER A 1 89 ? -0.645 7.549 -2.329 1.00 90.38 89 SER A O 1
ATOM 669 N N . TRP A 1 90 ? -2.566 8.471 -1.593 1.00 92.44 90 TRP A N 1
ATOM 670 C CA . TRP A 1 90 ? -3.421 8.006 -2.686 1.00 92.44 90 TRP A CA 1
ATOM 671 C C . TRP A 1 90 ? -2.818 8.282 -4.070 1.00 92.44 90 TRP A C 1
ATOM 673 O O . TRP A 1 90 ? -2.572 9.435 -4.444 1.00 92.44 90 TRP A O 1
ATOM 683 N N . SER A 1 91 ? -2.625 7.222 -4.852 1.00 82.88 91 SER A N 1
ATOM 684 C CA . SER A 1 91 ? -2.049 7.255 -6.194 1.00 82.88 91 SER A CA 1
ATOM 685 C C . SER A 1 91 ? -2.758 6.224 -7.082 1.00 82.88 91 SER A C 1
ATOM 687 O O . SER A 1 91 ? -2.889 5.062 -6.715 1.00 82.88 91 SER A O 1
ATOM 689 N N . GLN A 1 92 ? -3.293 6.671 -8.227 1.00 68.38 92 GLN A N 1
ATOM 690 C CA . GLN A 1 92 ? -4.037 5.819 -9.173 1.00 68.38 92 GLN A CA 1
ATOM 691 C C . GLN A 1 92 ? -3.142 5.146 -10.212 1.00 68.38 92 GLN A C 1
ATOM 693 O O . GLN A 1 92 ? -2.123 5.747 -10.612 1.00 68.38 92 GLN A O 1
#